Protein AF-A0A699XMM8-F1 (afdb_monomer_lite)

Organism: Tanacetum cinerariifolium (NCBI:txid118510)

Secondary structure (DSSP, 8-state):
----PPPPSS---PPPP------TT---TTSPPSSS---EE-TTTSS-EEGGG-SS------HHHHHHTT--SGGG-

Radius of gyration: 25.66 Å; chains: 1; bounding box: 28×44×75 Å

Structure (mmCIF, N/CA/C/O backbone):
data_AF-A0A699XMM8-F1
#
_entry.id   AF-A0A699XMM8-F1
#
loop_
_atom_site.group_PDB
_atom_site.id
_atom_site.type_symbol
_atom_site.label_atom_id
_atom_site.label_alt_id
_atom_site.label_comp_id
_atom_site.label_asym_id
_atom_site.label_entity_id
_atom_site.label_seq_id
_atom_site.pdbx_PDB_ins_code
_atom_site.Cartn_x
_atom_site.Cartn_y
_atom_site.Cartn_z
_atom_site.occupancy
_atom_site.B_iso_or_equiv
_atom_site.auth_seq_id
_atom_site.auth_comp_id
_atom_site.auth_asym_id
_atom_site.auth_atom_id
_atom_site.pdbx_PDB_model_num
ATOM 1 N N . THR A 1 1 ? 5.199 -30.714 -55.921 1.00 52.16 1 THR A N 1
ATOM 2 C CA . THR A 1 1 ? 4.894 -29.716 -56.964 1.00 52.16 1 THR A CA 1
ATOM 3 C C . THR A 1 1 ? 4.745 -28.370 -56.298 1.00 52.16 1 THR A C 1
ATOM 5 O O . THR A 1 1 ? 3.820 -28.208 -55.520 1.00 52.16 1 THR A O 1
ATOM 8 N N . TYR A 1 2 ? 5.699 -27.464 -56.501 1.00 42.97 2 TYR A N 1
ATOM 9 C CA . TYR A 1 2 ? 5.643 -26.090 -55.989 1.00 42.97 2 TYR A CA 1
ATOM 10 C C . TYR A 1 2 ? 5.253 -25.167 -57.146 1.00 42.97 2 TYR A C 1
ATOM 12 O O . TYR A 1 2 ? 5.730 -25.361 -58.263 1.00 42.97 2 TYR A O 1
ATOM 20 N N . SER A 1 3 ? 4.380 -24.197 -56.887 1.00 74.31 3 SER A N 1
ATOM 21 C CA . SER A 1 3 ? 4.009 -23.145 -57.835 1.00 74.31 3 SER A CA 1
ATOM 22 C C . SER A 1 3 ? 4.336 -21.801 -57.199 1.00 74.31 3 SER A C 1
ATOM 24 O O . SER A 1 3 ? 4.043 -21.584 -56.024 1.00 74.31 3 SER A O 1
ATOM 26 N N . LEU A 1 4 ? 4.991 -20.933 -57.967 1.00 53.91 4 LEU A N 1
ATOM 27 C CA . LEU A 1 4 ? 5.293 -19.564 -57.573 1.00 53.91 4 LEU A CA 1
ATOM 28 C C . LEU A 1 4 ? 4.175 -18.671 -58.108 1.00 53.91 4 LEU A C 1
ATOM 30 O O . LEU A 1 4 ? 3.996 -18.559 -59.320 1.00 53.91 4 LEU A O 1
ATOM 34 N N . ILE A 1 5 ? 3.422 -18.057 -57.202 1.00 72.50 5 ILE A N 1
ATOM 35 C CA . ILE A 1 5 ? 2.516 -16.956 -57.522 1.00 72.50 5 ILE A CA 1
ATOM 36 C C . ILE A 1 5 ? 3.287 -15.639 -57.393 1.00 72.50 5 ILE A C 1
ATOM 38 O O . ILE A 1 5 ? 4.077 -15.471 -56.464 1.00 72.50 5 ILE A O 1
ATOM 42 N N . ALA A 1 6 ? 3.091 -14.732 -58.352 1.00 63.59 6 ALA A N 1
ATOM 43 C CA . ALA A 1 6 ? 3.722 -13.416 -58.358 1.00 63.59 6 ALA A CA 1
ATOM 44 C C . ALA A 1 6 ? 3.376 -12.637 -57.077 1.00 63.59 6 ALA A C 1
ATOM 46 O O . ALA A 1 6 ? 2.214 -12.600 -56.664 1.00 63.59 6 ALA A O 1
ATOM 47 N N . ALA A 1 7 ? 4.386 -12.027 -56.451 1.00 65.81 7 ALA A N 1
ATOM 48 C CA . ALA A 1 7 ? 4.180 -11.144 -55.311 1.00 65.81 7 ALA A CA 1
ATOM 49 C C . ALA A 1 7 ? 3.404 -9.897 -55.778 1.00 65.81 7 ALA A C 1
ATOM 51 O O . ALA A 1 7 ? 3.728 -9.354 -56.832 1.00 65.81 7 ALA A O 1
ATOM 52 N N . PRO A 1 8 ? 2.365 -9.449 -55.053 1.00 65.69 8 PRO A N 1
ATOM 53 C CA . PRO A 1 8 ? 1.610 -8.265 -55.443 1.00 65.69 8 PRO A CA 1
ATOM 54 C C . PRO A 1 8 ? 2.532 -7.036 -55.467 1.00 65.69 8 PRO A C 1
ATOM 56 O O . PRO A 1 8 ? 3.092 -6.641 -54.448 1.00 65.69 8 PRO A O 1
ATOM 59 N N . GLU A 1 9 ? 2.692 -6.444 -56.650 1.00 67.62 9 GLU A N 1
ATOM 60 C CA . GLU A 1 9 ? 3.486 -5.236 -56.885 1.00 67.62 9 GLU A CA 1
ATOM 61 C C . GLU A 1 9 ? 2.686 -4.016 -56.383 1.00 67.62 9 GLU A C 1
ATOM 63 O O . GLU A 1 9 ? 1.883 -3.421 -57.103 1.00 67.62 9 GLU A O 1
ATOM 68 N N . GLY A 1 10 ? 2.845 -3.683 -55.103 1.00 68.38 10 GLY A N 1
ATOM 69 C CA . GLY A 1 10 ? 2.191 -2.550 -54.447 1.00 68.38 10 GLY A CA 1
ATOM 70 C C . GLY A 1 10 ? 2.474 -2.547 -52.947 1.00 68.38 10 GLY A C 1
ATOM 71 O O . GLY A 1 10 ? 2.647 -3.605 -52.346 1.00 68.38 10 GLY A O 1
ATOM 72 N N . VAL A 1 11 ? 2.564 -1.363 -52.331 1.00 67.12 11 VAL A N 1
ATOM 73 C CA . VAL A 1 11 ? 2.912 -1.223 -50.907 1.00 67.12 11 VAL A CA 1
ATOM 74 C C . VAL A 1 11 ? 1.868 -1.948 -50.052 1.00 67.12 11 VAL A C 1
ATOM 76 O O . VAL A 1 11 ? 0.726 -1.506 -49.941 1.00 67.12 11 VAL A O 1
ATOM 79 N N . MET A 1 12 ? 2.258 -3.071 -49.449 1.00 68.94 12 MET A N 1
ATOM 80 C CA . MET A 1 12 ? 1.409 -3.823 -48.532 1.00 68.94 12 MET A CA 1
ATOM 81 C C . MET A 1 12 ? 1.370 -3.081 -47.190 1.00 68.94 12 MET A C 1
ATOM 83 O O . MET A 1 12 ? 2.233 -3.263 -46.334 1.00 68.94 12 MET A O 1
ATOM 87 N N . ALA A 1 13 ? 0.397 -2.184 -47.035 1.00 72.25 13 ALA A N 1
ATOM 88 C CA . ALA A 1 13 ? 0.150 -1.490 -45.778 1.00 72.25 13 ALA A CA 1
ATOM 89 C C . ALA A 1 13 ? -0.550 -2.451 -44.807 1.00 72.25 13 ALA A C 1
ATOM 91 O O . ALA A 1 13 ? -1.721 -2.791 -44.980 1.00 72.25 13 ALA A O 1
ATOM 92 N N . LEU A 1 14 ? 0.190 -2.925 -43.806 1.00 82.06 14 LEU A N 1
ATOM 93 C CA . LEU A 1 14 ? -0.380 -3.689 -42.700 1.00 82.06 14 LEU A CA 1
ATOM 94 C C . LEU A 1 14 ? -1.257 -2.758 -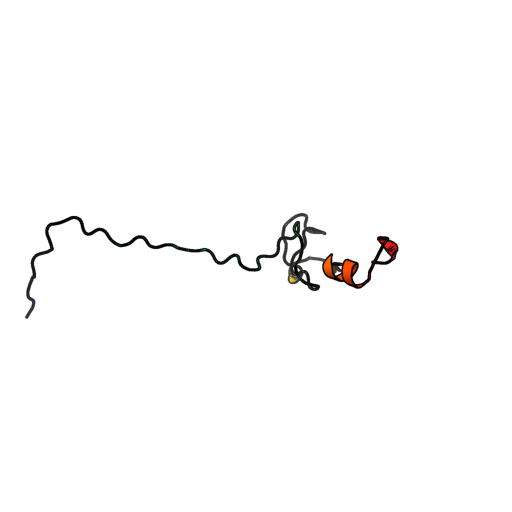41.844 1.00 82.06 14 LEU A C 1
ATOM 96 O O . LEU A 1 14 ? -0.891 -1.594 -41.662 1.00 82.06 14 LEU A O 1
ATOM 100 N N . PRO A 1 15 ? -2.397 -3.241 -41.318 1.00 81.56 15 PRO A N 1
ATOM 101 C CA . PRO A 1 15 ? -3.205 -2.454 -40.398 1.00 81.56 15 PRO A CA 1
ATOM 102 C C . PRO A 1 15 ? -2.393 -2.111 -39.147 1.00 81.56 15 PRO A C 1
ATOM 104 O O . PRO A 1 15 ? -1.564 -2.902 -38.688 1.00 81.56 15 PRO A O 1
ATOM 107 N N . GLU A 1 16 ? -2.635 -0.926 -38.595 1.00 83.75 16 GLU A N 1
ATOM 108 C CA . GLU A 1 16 ? -2.010 -0.517 -37.344 1.00 83.75 16 GLU A CA 1
ATOM 109 C C . GLU A 1 16 ? -2.438 -1.445 -36.198 1.00 83.75 16 GLU A C 1
ATOM 111 O O . GLU A 1 16 ? -3.612 -1.784 -36.044 1.00 83.75 16 GLU A O 1
ATOM 116 N N . THR A 1 17 ? -1.468 -1.871 -35.388 1.00 85.31 17 THR A N 1
ATOM 117 C CA . THR A 1 17 ? -1.729 -2.619 -34.156 1.00 85.31 17 THR A CA 1
ATOM 118 C C . THR A 1 17 ? -1.720 -1.632 -32.996 1.00 85.31 17 THR A C 1
ATOM 120 O O . THR A 1 17 ? -0.708 -0.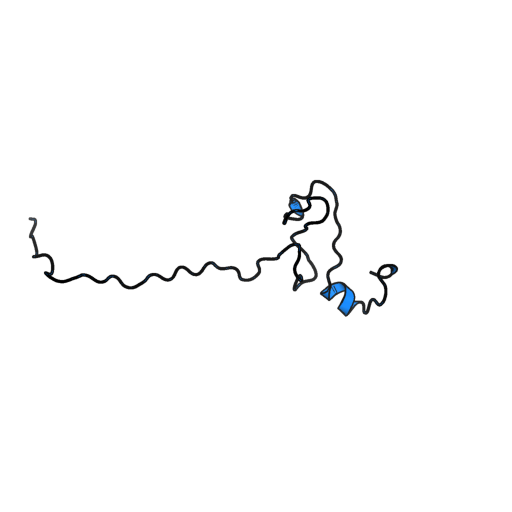987 -32.721 1.00 85.31 17 THR A O 1
ATOM 123 N N . SER A 1 18 ? -2.855 -1.514 -32.309 1.00 84.06 18 SER A N 1
ATOM 124 C CA . SER A 1 18 ? -2.960 -0.752 -31.066 1.00 84.06 18 SER A CA 1
ATOM 125 C C . SER A 1 18 ? -2.672 -1.681 -29.889 1.00 84.06 18 SER A C 1
ATOM 127 O O . SER A 1 18 ? -3.441 -2.605 -29.621 1.00 84.06 18 SER A O 1
ATOM 129 N N . ILE A 1 19 ? -1.559 -1.453 -29.185 1.00 83.56 19 ILE A N 1
ATOM 130 C CA . ILE A 1 19 ? -1.290 -2.114 -27.905 1.00 83.56 19 ILE A CA 1
ATOM 131 C C . ILE A 1 19 ? -1.789 -1.197 -26.792 1.00 83.56 19 ILE A C 1
ATOM 133 O O . ILE A 1 19 ? -1.177 -0.174 -26.493 1.00 83.56 19 ILE A O 1
ATOM 137 N N . GLN A 1 20 ? -2.902 -1.570 -26.171 1.00 83.31 20 GLN A N 1
ATOM 138 C CA . GLN A 1 20 ? -3.411 -0.893 -24.983 1.00 83.31 20 GLN A CA 1
ATOM 139 C C . GLN A 1 20 ? -2.836 -1.588 -23.747 1.00 83.31 20 GLN A C 1
ATOM 141 O O . GLN A 1 20 ? -3.108 -2.763 -23.497 1.00 83.31 20 GLN A O 1
ATOM 146 N N . GLY A 1 21 ? -2.015 -0.871 -22.977 1.00 78.06 21 GLY A N 1
ATOM 147 C CA . GLY A 1 21 ? -1.584 -1.331 -21.661 1.00 78.06 21 GLY A CA 1
ATOM 148 C C . GLY A 1 21 ? -2.761 -1.25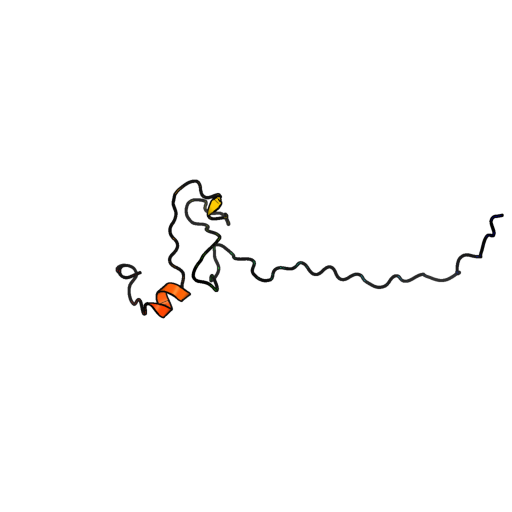6 -20.694 1.00 78.06 21 GLY A C 1
ATOM 149 O O . GLY A 1 21 ? -3.260 -0.169 -20.418 1.00 78.06 21 GLY A O 1
ATOM 150 N N . ARG A 1 22 ? -3.224 -2.400 -20.187 1.00 75.06 22 ARG A N 1
ATOM 151 C CA . ARG A 1 22 ? -4.299 -2.434 -19.190 1.00 75.06 22 ARG A CA 1
ATOM 152 C C . ARG A 1 22 ? -3.762 -1.896 -17.861 1.00 75.06 22 ARG A C 1
ATOM 154 O O . ARG A 1 22 ? -2.978 -2.571 -17.203 1.00 75.06 22 ARG A O 1
ATOM 161 N N . GLN A 1 23 ? -4.169 -0.683 -17.495 1.00 67.12 23 GLN A N 1
ATOM 162 C CA . GLN A 1 23 ? -3.863 -0.056 -16.200 1.00 67.12 23 GLN A CA 1
ATOM 163 C C . GLN A 1 23 ? -5.082 0.009 -15.269 1.00 67.12 23 GLN A C 1
ATOM 165 O O . GLN A 1 23 ? -4.979 0.574 -14.182 1.00 67.12 23 GLN A O 1
ATOM 170 N N . ASP A 1 24 ? -6.223 -0.567 -15.672 1.00 63.66 24 ASP A N 1
ATOM 171 C CA . ASP A 1 24 ? -7.433 -0.607 -14.848 1.00 63.66 24 ASP A CA 1
ATOM 172 C C . ASP A 1 24 ? -7.118 -1.236 -13.483 1.00 63.66 24 ASP A C 1
ATOM 174 O O . ASP A 1 24 ? -6.774 -2.419 -13.402 1.00 63.66 24 ASP A O 1
ATOM 178 N N . GLY A 1 25 ? -7.218 -0.435 -12.421 1.00 66.69 25 GLY A N 1
ATOM 179 C CA . GLY A 1 25 ? -6.969 -0.874 -11.048 1.00 66.69 25 GLY A CA 1
ATOM 180 C C . GLY A 1 25 ? -5.504 -0.862 -10.602 1.00 66.69 25 GLY A C 1
ATOM 181 O O . GLY A 1 25 ? -5.189 -1.483 -9.588 1.00 66.69 25 GLY A O 1
ATOM 182 N N . PHE A 1 26 ? -4.594 -0.181 -11.312 1.00 76.31 26 PHE A N 1
ATOM 183 C CA . PHE A 1 26 ? -3.251 0.054 -10.778 1.00 76.31 26 PHE A CA 1
ATOM 184 C C . PHE A 1 26 ? -3.314 1.025 -9.593 1.00 76.31 26 PHE A C 1
ATOM 186 O O . PHE A 1 26 ? -3.505 2.230 -9.759 1.00 76.31 26 PHE A O 1
ATOM 193 N N . GLU A 1 27 ? -3.138 0.490 -8.389 1.00 86.75 27 GLU A N 1
ATOM 194 C CA . GLU A 1 27 ? -3.062 1.283 -7.170 1.00 86.75 27 GLU A CA 1
ATOM 195 C C . GLU A 1 27 ? -1.681 1.940 -7.042 1.00 86.75 27 GLU A C 1
ATOM 197 O O . GLU A 1 27 ? -0.644 1.292 -7.198 1.00 86.75 27 GLU A O 1
ATOM 202 N N . SER A 1 28 ? -1.672 3.238 -6.741 1.00 89.69 28 SER A N 1
ATOM 203 C CA . SER A 1 28 ? -0.459 4.008 -6.460 1.00 89.69 28 SER A CA 1
ATOM 204 C C . SER A 1 28 ? -0.357 4.284 -4.968 1.00 89.69 28 SER A C 1
ATOM 206 O O . SER A 1 28 ? -1.309 4.776 -4.366 1.00 89.69 28 SER A O 1
ATOM 208 N N . ALA A 1 29 ? 0.825 4.071 -4.390 1.00 90.56 29 ALA A N 1
ATOM 209 C CA . ALA A 1 29 ? 1.098 4.363 -2.984 1.00 90.56 29 ALA A CA 1
ATOM 210 C C . ALA A 1 29 ? 0.913 5.839 -2.565 1.00 90.56 29 ALA A C 1
ATOM 212 O O . ALA A 1 29 ? 0.884 6.134 -1.370 1.00 90.56 29 ALA A O 1
ATOM 213 N N . TRP A 1 30 ? 0.833 6.768 -3.522 1.00 91.56 30 TRP A N 1
ATOM 214 C CA . TRP A 1 30 ? 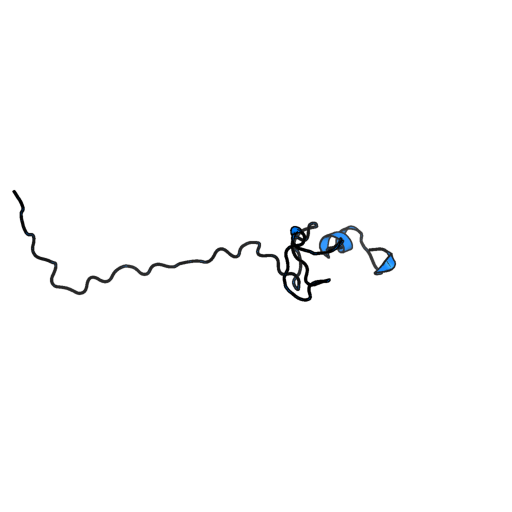0.611 8.198 -3.263 1.00 91.56 30 TRP A CA 1
ATOM 215 C C . TRP A 1 30 ? -0.786 8.678 -3.669 1.00 91.56 30 TRP A C 1
ATOM 217 O O . TRP A 1 30 ? -1.111 9.850 -3.477 1.00 91.56 30 TRP A O 1
ATOM 227 N N . GLY A 1 31 ? -1.590 7.803 -4.271 1.00 89.00 31 GLY A N 1
ATOM 228 C CA . GLY A 1 31 ? -2.926 8.125 -4.752 1.00 89.00 31 GLY A CA 1
ATOM 229 C C . GLY A 1 31 ? -4.039 7.730 -3.776 1.00 89.00 31 GLY A C 1
ATOM 230 O O . GLY A 1 31 ? -3.795 7.059 -2.775 1.00 89.00 31 GLY A O 1
ATOM 231 N N . PRO A 1 32 ? -5.290 8.139 -4.058 1.00 85.94 32 PRO A N 1
ATOM 232 C CA . PRO A 1 32 ? -6.472 7.501 -3.480 1.00 85.94 32 PRO A CA 1
ATOM 233 C C . PRO A 1 32 ? -6.486 5.991 -3.744 1.00 85.94 32 PRO A C 1
ATOM 235 O O . PRO A 1 32 ?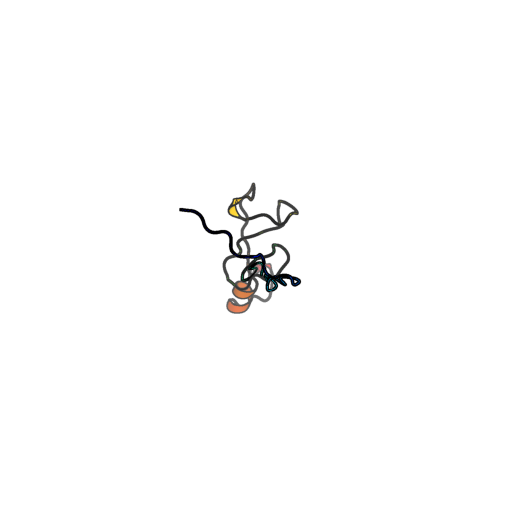 -6.353 5.574 -4.891 1.00 85.94 32 PRO A O 1
ATOM 238 N N . THR A 1 33 ? -6.782 5.199 -2.715 1.00 86.94 33 THR A N 1
ATOM 239 C CA . THR A 1 33 ? -7.312 3.840 -2.892 1.00 86.94 33 THR A CA 1
ATOM 240 C C . THR A 1 33 ? -8.831 3.930 -3.060 1.00 86.94 33 THR A C 1
ATOM 242 O O . THR A 1 33 ? -9.496 4.640 -2.305 1.00 86.94 33 THR A O 1
ATOM 245 N N . GLU A 1 34 ? -9.383 3.223 -4.046 1.00 84.75 34 GLU A N 1
ATOM 246 C CA . GLU A 1 34 ? -10.834 3.169 -4.314 1.00 84.75 34 GLU A CA 1
ATOM 247 C C . GLU A 1 34 ? -11.584 2.166 -3.425 1.00 84.75 34 GLU A C 1
ATOM 249 O O . GLU A 1 34 ? -12.801 2.046 -3.510 1.00 84.75 34 GLU A O 1
ATOM 254 N N . THR A 1 35 ? -10.854 1.408 -2.610 1.00 88.06 35 THR A N 1
ATOM 255 C CA . THR A 1 35 ? -11.387 0.343 -1.762 1.00 88.06 35 THR A CA 1
ATOM 256 C C . THR A 1 35 ? -10.880 0.474 -0.327 1.00 88.06 35 THR A C 1
ATOM 258 O O . THR A 1 35 ? -9.993 1.273 -0.020 1.00 88.06 35 THR A O 1
ATOM 261 N N . TYR A 1 36 ? -11.404 -0.372 0.560 1.00 91.19 36 TYR A N 1
ATOM 262 C CA . TYR A 1 36 ? -10.946 -0.481 1.945 1.00 91.19 36 TYR A CA 1
ATOM 263 C C . TYR A 1 36 ? -9.559 -1.108 2.090 1.00 91.19 36 TYR A C 1
ATOM 265 O O . TYR A 1 36 ? -8.893 -0.874 3.097 1.00 91.19 36 TYR A O 1
ATOM 273 N N . ALA A 1 37 ? -9.143 -1.930 1.124 1.00 91.44 37 ALA A N 1
ATOM 274 C CA . ALA A 1 37 ? -7.932 -2.731 1.203 1.00 91.44 37 ALA A CA 1
ATOM 275 C C . ALA A 1 37 ? -6.850 -2.136 0.299 1.00 91.44 37 ALA A C 1
ATOM 277 O O . ALA A 1 37 ? -6.841 -2.371 -0.907 1.00 91.44 37 ALA A O 1
ATOM 278 N N . ALA A 1 38 ? -5.928 -1.382 0.899 1.00 93.12 38 ALA A N 1
ATOM 279 C CA . ALA A 1 38 ? -4.768 -0.863 0.186 1.00 93.12 38 ALA A CA 1
ATOM 280 C C . ALA A 1 38 ? -3.727 -1.964 -0.063 1.00 93.12 38 ALA A C 1
ATOM 282 O O . ALA A 1 38 ? -3.391 -2.736 0.840 1.00 93.12 38 ALA A O 1
ATOM 283 N N . THR A 1 39 ? -3.186 -2.020 -1.277 1.00 93.12 39 THR A N 1
ATOM 284 C CA . THR A 1 39 ? -2.206 -3.034 -1.700 1.00 93.12 39 THR A CA 1
ATOM 285 C C . THR A 1 39 ? -0.780 -2.498 -1.798 1.00 93.12 39 THR A C 1
ATOM 287 O O . THR A 1 39 ? 0.165 -3.293 -1.842 1.00 93.12 39 THR A O 1
ATOM 290 N N . ARG A 1 40 ? -0.588 -1.170 -1.790 1.00 93.88 40 ARG A N 1
ATOM 291 C CA . ARG A 1 40 ? 0.730 -0.529 -1.924 1.00 93.88 40 ARG A CA 1
ATOM 292 C C . ARG A 1 40 ? 0.954 0.574 -0.899 1.00 93.88 40 ARG A C 1
ATOM 294 O O . ARG A 1 40 ? 0.021 1.191 -0.398 1.00 93.88 40 ARG A O 1
ATOM 301 N N . THR A 1 41 ? 2.219 0.810 -0.569 1.00 92.69 41 THR A N 1
ATOM 302 C CA . THR A 1 41 ? 2.641 1.826 0.393 1.00 92.69 41 THR A CA 1
ATOM 303 C C . THR A 1 41 ? 3.992 2.418 0.022 1.00 92.69 41 THR A C 1
ATOM 305 O O . THR A 1 41 ? 4.885 1.729 -0.468 1.00 92.69 41 THR A O 1
ATOM 308 N N . ALA A 1 42 ? 4.133 3.715 0.287 1.00 94.81 42 ALA A N 1
ATOM 309 C CA . ALA A 1 42 ? 5.402 4.431 0.251 1.00 94.81 42 ALA A CA 1
ATOM 310 C C . ALA A 1 42 ? 5.940 4.676 1.667 1.00 94.81 42 ALA A C 1
ATOM 312 O O . ALA A 1 42 ? 7.053 5.180 1.841 1.00 94.81 42 ALA A O 1
ATOM 313 N N . SER A 1 43 ? 5.164 4.327 2.698 1.00 90.88 43 SER A N 1
ATOM 314 C CA . SER A 1 43 ? 5.598 4.438 4.084 1.00 90.88 43 SER A CA 1
ATOM 315 C C . SER A 1 43 ? 6.619 3.346 4.398 1.00 90.88 43 SER A C 1
ATOM 317 O O . SER A 1 43 ? 6.490 2.202 3.973 1.00 90.88 43 SER A O 1
ATOM 319 N N . GLY A 1 44 ? 7.681 3.701 5.116 1.00 90.75 44 GLY A N 1
ATOM 320 C CA . GLY A 1 44 ? 8.774 2.784 5.458 1.00 90.75 44 GLY A CA 1
ATOM 321 C C . GLY A 1 44 ? 9.777 2.520 4.329 1.00 90.75 44 GLY A C 1
ATOM 322 O O . GLY A 1 44 ? 10.965 2.400 4.616 1.00 90.75 44 GLY A O 1
ATOM 323 N N . THR A 1 45 ? 9.346 2.500 3.066 1.00 92.50 45 THR A N 1
ATOM 324 C CA . THR A 1 45 ? 10.215 2.240 1.900 1.00 92.50 45 THR A CA 1
ATOM 325 C C . THR A 1 45 ? 10.584 3.506 1.127 1.00 92.50 45 THR A C 1
ATOM 327 O O . THR A 1 45 ? 11.619 3.538 0.467 1.00 92.50 45 THR A O 1
ATOM 330 N N . LYS A 1 46 ? 9.782 4.577 1.247 1.00 92.56 46 LYS A N 1
ATOM 331 C CA . LYS A 1 46 ? 9.883 5.831 0.468 1.00 92.56 46 LYS A CA 1
ATOM 332 C C . LYS A 1 46 ? 9.757 5.630 -1.047 1.00 92.56 46 LYS A C 1
ATOM 334 O O . LYS A 1 46 ? 10.091 6.525 -1.821 1.00 92.56 46 LYS A O 1
ATOM 339 N N . THR A 1 47 ? 9.260 4.475 -1.465 1.00 92.94 47 THR A N 1
ATOM 340 C CA . THR A 1 47 ? 9.081 4.068 -2.858 1.00 92.94 47 THR A CA 1
ATOM 341 C C . THR A 1 47 ? 7.748 3.359 -2.992 1.00 92.94 47 THR A C 1
ATOM 343 O O . THR A 1 47 ? 7.274 2.761 -2.033 1.00 92.94 47 THR A O 1
ATOM 346 N N . ASP A 1 48 ? 7.158 3.363 -4.181 1.00 91.69 48 ASP A N 1
ATOM 347 C CA . ASP A 1 48 ? 5.917 2.635 -4.438 1.00 91.69 48 ASP A CA 1
ATOM 348 C C . ASP A 1 48 ? 6.139 1.121 -4.305 1.00 91.69 48 ASP A C 1
ATOM 350 O O . ASP A 1 48 ? 6.707 0.484 -5.194 1.00 91.69 48 ASP A O 1
ATOM 354 N N . THR A 1 49 ? 5.765 0.553 -3.160 1.00 93.06 49 THR A N 1
ATOM 355 C CA . THR A 1 49 ? 6.104 -0.827 -2.778 1.00 93.06 49 THR A CA 1
ATOM 356 C C . THR A 1 49 ? 4.838 -1.590 -2.439 1.00 93.06 49 THR A C 1
ATOM 358 O O . THR A 1 49 ? 3.949 -1.043 -1.787 1.00 93.06 49 THR A O 1
ATOM 361 N N . ALA A 1 50 ? 4.724 -2.848 -2.869 1.00 93.50 50 ALA A N 1
ATOM 362 C CA . ALA A 1 50 ? 3.587 -3.666 -2.463 1.00 93.50 50 ALA A CA 1
ATOM 363 C C . ALA A 1 50 ? 3.627 -3.912 -0.945 1.00 93.50 50 ALA A C 1
ATOM 365 O O . ALA A 1 50 ? 4.699 -4.111 -0.373 1.00 93.50 50 ALA A O 1
ATOM 366 N N . LEU A 1 51 ? 2.469 -3.937 -0.279 1.00 92.44 51 LEU A N 1
ATOM 367 C CA . LEU A 1 51 ? 2.403 -4.160 1.173 1.00 92.44 51 LEU A CA 1
ATOM 368 C C . LEU A 1 51 ? 3.049 -5.494 1.576 1.00 92.44 51 LEU A C 1
ATOM 370 O O . LEU A 1 51 ? 3.682 -5.585 2.623 1.00 92.44 51 LEU A O 1
ATOM 374 N N . ILE A 1 52 ? 2.924 -6.512 0.718 1.00 93.88 52 ILE A N 1
ATOM 375 C CA . ILE A 1 52 ? 3.512 -7.844 0.920 1.00 93.88 52 ILE A CA 1
ATOM 376 C C . ILE A 1 52 ? 5.049 -7.846 0.855 1.00 93.88 52 ILE A C 1
ATOM 378 O O . ILE A 1 52 ? 5.678 -8.788 1.324 1.00 93.88 52 ILE A O 1
ATOM 382 N N . GLU A 1 53 ? 5.648 -6.801 0.282 1.00 94.00 53 GLU A N 1
ATOM 383 C CA . GLU A 1 53 ? 7.098 -6.613 0.152 1.00 94.00 53 GLU A CA 1
ATOM 384 C C . GLU A 1 53 ? 7.647 -5.645 1.212 1.00 94.00 53 GLU A C 1
ATOM 386 O O . GLU A 1 53 ? 8.853 -5.388 1.263 1.00 94.00 53 GLU A O 1
ATOM 391 N N . ALA A 1 54 ? 6.786 -5.086 2.071 1.00 92.50 54 ALA A N 1
ATOM 392 C CA . ALA A 1 54 ? 7.217 -4.177 3.118 1.00 92.50 54 ALA A CA 1
ATOM 393 C C . ALA A 1 54 ? 8.092 -4.921 4.149 1.00 92.50 54 ALA A C 1
ATOM 395 O O . ALA A 1 54 ? 7.721 -5.991 4.633 1.00 92.50 54 ALA A O 1
ATOM 396 N N . PRO A 1 55 ? 9.231 -4.345 4.575 1.00 92.69 55 PRO A N 1
ATOM 397 C CA . PRO A 1 55 ? 10.153 -5.011 5.503 1.00 92.69 55 PRO A CA 1
ATOM 398 C C . PRO A 1 55 ? 9.618 -5.089 6.944 1.00 92.69 55 PRO A C 1
ATOM 400 O O . PRO A 1 55 ? 10.278 -5.627 7.834 1.00 92.69 55 PRO A O 1
ATOM 403 N N . ARG A 1 56 ? 8.480 -4.442 7.214 1.00 92.31 56 ARG A N 1
ATOM 404 C CA . ARG A 1 56 ? 7.917 -4.167 8.539 1.00 92.31 56 ARG A CA 1
ATOM 405 C C . ARG A 1 56 ? 6.395 -4.228 8.439 1.00 92.31 56 ARG A C 1
ATOM 407 O O . ARG A 1 56 ? 5.843 -3.928 7.384 1.00 92.31 56 ARG A O 1
ATOM 414 N N . SER A 1 57 ? 5.723 -4.516 9.551 1.00 94.69 57 SER A N 1
ATOM 415 C CA . SER A 1 57 ? 4.261 -4.435 9.621 1.00 94.69 57 SER A CA 1
ATOM 416 C C . SER A 1 57 ? 3.779 -2.996 9.433 1.00 94.69 57 SER A C 1
ATOM 418 O O . SER A 1 57 ? 4.249 -2.087 10.122 1.00 94.69 57 SER A O 1
ATOM 420 N N . ILE A 1 58 ? 2.835 -2.805 8.512 1.00 92.69 58 ILE A N 1
ATOM 421 C CA . ILE A 1 58 ? 2.212 -1.520 8.188 1.00 92.69 58 ILE A CA 1
ATOM 422 C C . ILE A 1 58 ? 0.696 -1.724 8.162 1.00 92.69 58 ILE A C 1
ATOM 424 O O . ILE A 1 58 ? 0.211 -2.651 7.517 1.00 92.69 58 ILE A O 1
ATOM 428 N N . SER A 1 59 ? -0.035 -0.836 8.835 1.00 92.56 59 SER A N 1
ATOM 429 C CA . SER A 1 59 ? -1.495 -0.740 8.749 1.00 92.56 59 SER A CA 1
ATOM 430 C C . SER A 1 59 ? -1.863 0.516 7.968 1.00 92.56 59 SER A C 1
ATOM 432 O O . SER A 1 59 ? -1.274 1.573 8.196 1.00 92.56 59 SER A O 1
ATOM 434 N N . VAL A 1 60 ? -2.825 0.406 7.052 1.00 92.19 60 VAL A N 1
ATOM 435 C CA . VAL A 1 60 ? -3.287 1.525 6.222 1.00 92.19 60 VAL A CA 1
ATOM 436 C C . VAL A 1 60 ? -4.756 1.791 6.527 1.00 92.19 60 VAL A C 1
ATOM 438 O O . VAL A 1 60 ? -5.590 0.912 6.327 1.00 92.19 60 VAL A O 1
ATOM 441 N N . ALA A 1 61 ? -5.060 2.999 7.001 1.00 92.38 61 ALA A N 1
ATOM 442 C CA . ALA A 1 61 ? -6.425 3.506 7.090 1.00 92.38 61 ALA A CA 1
ATOM 443 C C . ALA A 1 61 ? -6.768 4.198 5.763 1.00 92.38 61 ALA A C 1
ATOM 445 O O . ALA A 1 61 ? -6.150 5.200 5.399 1.00 92.38 61 ALA A O 1
ATOM 446 N N . THR A 1 62 ? -7.700 3.627 5.002 1.00 93.31 62 THR A N 1
ATOM 447 C CA . THR A 1 62 ? -8.088 4.156 3.686 1.00 93.31 62 THR A CA 1
ATOM 448 C C . THR A 1 62 ? -9.110 5.277 3.822 1.00 93.31 62 THR A C 1
ATOM 450 O O . THR A 1 62 ? -9.867 5.347 4.790 1.00 93.31 62 THR A O 1
ATOM 453 N N . ARG A 1 63 ? -9.175 6.155 2.816 1.00 91.19 63 ARG A N 1
ATOM 454 C CA . ARG A 1 63 ? -10.120 7.279 2.834 1.00 91.19 63 ARG A CA 1
ATOM 455 C C . ARG A 1 63 ? -11.577 6.820 2.855 1.00 91.19 63 ARG A C 1
ATOM 457 O O . ARG A 1 63 ? -12.337 7.338 3.662 1.00 91.19 63 ARG A O 1
ATOM 464 N N . GLN A 1 64 ? -11.932 5.804 2.069 1.00 91.00 64 GLN A N 1
ATOM 465 C CA . GLN A 1 64 ? -13.281 5.234 2.097 1.00 91.00 64 GLN A CA 1
ATOM 466 C C . GLN A 1 64 ? -13.648 4.709 3.495 1.00 91.00 64 GLN A C 1
ATOM 468 O O . GLN A 1 64 ? -14.736 4.968 3.995 1.00 91.00 64 GLN A O 1
ATOM 473 N N . GLN A 1 65 ? -12.721 4.028 4.178 1.00 91.50 65 GLN A N 1
ATOM 474 C CA . GLN A 1 65 ? -12.967 3.546 5.537 1.00 91.50 65 GLN A CA 1
ATOM 475 C C . GLN A 1 65 ? -13.206 4.691 6.532 1.00 91.50 65 GLN A C 1
ATOM 477 O O . GLN A 1 65 ? -14.054 4.562 7.416 1.00 91.50 65 GLN A O 1
ATOM 482 N N . MET A 1 66 ? -12.454 5.787 6.419 1.00 92.44 66 MET A N 1
ATOM 483 C CA . MET A 1 66 ? -12.616 6.957 7.287 1.00 92.44 66 MET A CA 1
ATOM 484 C C . MET A 1 66 ? -13.943 7.681 7.038 1.00 92.44 66 MET A C 1
ATOM 486 O O . MET A 1 66 ? -14.602 8.080 8.000 1.00 92.44 66 MET A O 1
ATOM 490 N N . GLU A 1 67 ? -14.340 7.819 5.770 1.00 91.31 67 GLU A N 1
ATOM 491 C CA . GLU A 1 67 ? -15.611 8.425 5.355 1.00 91.31 67 GLU A CA 1
ATOM 492 C C . GLU A 1 67 ? -16.805 7.635 5.905 1.00 91.31 67 GLU A C 1
ATOM 494 O O . GLU A 1 67 ? -17.667 8.209 6.571 1.00 91.31 67 GLU A O 1
ATOM 499 N N . ASP A 1 68 ? -16.804 6.311 5.743 1.00 92.19 68 ASP A N 1
ATOM 500 C CA . ASP A 1 68 ? -17.885 5.440 6.219 1.00 92.19 68 ASP A CA 1
ATOM 501 C C . ASP A 1 68 ? -17.970 5.375 7.751 1.00 92.19 68 ASP A C 1
ATOM 503 O O . ASP A 1 68 ? -19.043 5.165 8.319 1.00 92.19 68 ASP A O 1
ATOM 507 N N . ARG A 1 69 ? -16.845 5.591 8.441 1.00 90.62 69 ARG A N 1
ATOM 508 C CA . ARG A 1 69 ? -16.794 5.722 9.905 1.00 90.62 69 ARG A CA 1
ATOM 509 C C . ARG A 1 69 ? -17.090 7.145 10.397 1.00 90.6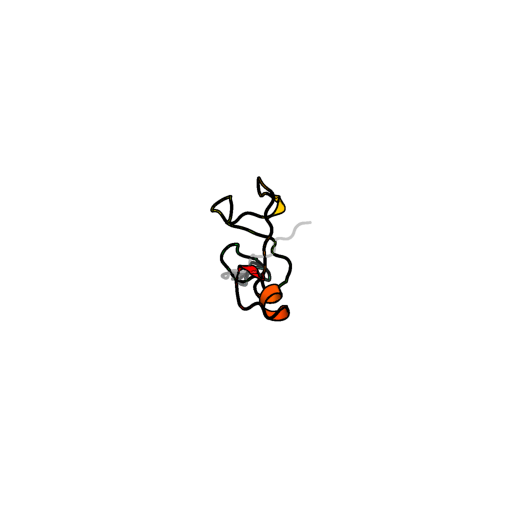2 69 ARG A C 1
ATOM 511 O O . ARG A 1 69 ? -17.137 7.345 11.608 1.00 90.62 69 ARG A O 1
ATOM 518 N N . ALA A 1 70 ? -17.296 8.112 9.498 1.00 90.38 70 ALA A N 1
ATOM 519 C CA . ALA A 1 70 ? -17.518 9.531 9.794 1.00 90.38 70 ALA A CA 1
ATOM 520 C C . ALA A 1 70 ? -16.445 10.161 10.709 1.00 90.38 70 ALA A C 1
ATOM 522 O O . ALA A 1 70 ? -16.743 11.039 11.527 1.00 90.38 70 ALA A O 1
ATOM 523 N N . VAL A 1 71 ? -15.195 9.712 10.564 1.00 90.94 71 VAL A N 1
ATOM 524 C CA . VAL A 1 71 ? -14.053 10.141 11.380 1.00 90.94 71 VAL A CA 1
ATOM 525 C C . VAL A 1 71 ? -13.770 11.629 11.160 1.00 90.94 71 VAL A C 1
ATOM 527 O O . VAL A 1 71 ? -13.631 12.077 10.025 1.00 90.94 71 VAL A O 1
ATOM 530 N N . GLN A 1 72 ? -13.669 12.394 12.250 1.00 88.75 72 GLN A N 1
ATOM 531 C CA . GLN A 1 72 ? -13.406 13.841 12.201 1.00 88.75 72 GLN A CA 1
ATOM 532 C C . GLN A 1 72 ? -11.955 14.195 12.550 1.00 88.75 72 GLN A C 1
ATOM 534 O O . GLN A 1 72 ? -11.466 15.245 12.140 1.00 88.75 72 GLN A O 1
ATOM 539 N N . ASN A 1 73 ? -11.265 13.317 13.286 1.00 89.75 73 ASN A N 1
ATOM 540 C CA . ASN A 1 73 ? -9.904 13.523 13.774 1.00 89.75 73 ASN A CA 1
ATOM 541 C C . ASN A 1 73 ? -9.039 12.286 13.520 1.00 89.75 73 ASN A C 1
ATOM 543 O O . ASN A 1 73 ? -9.543 11.169 13.465 1.00 89.75 73 ASN A O 1
ATOM 547 N N . LEU A 1 74 ? -7.722 12.476 13.416 1.00 85.50 74 LEU A N 1
ATOM 548 C CA . LEU A 1 74 ? -6.787 11.375 13.159 1.00 85.50 74 LEU A CA 1
ATOM 549 C C . LEU A 1 74 ? -6.742 10.345 14.298 1.00 85.50 74 LEU A C 1
ATOM 551 O O . LEU A 1 74 ? -6.522 9.171 14.031 1.00 85.50 74 LEU A O 1
ATOM 555 N N . ASP A 1 75 ? -6.972 10.766 15.541 1.00 89.00 75 ASP A N 1
ATOM 556 C CA . ASP A 1 75 ? -6.968 9.863 16.700 1.00 89.00 75 ASP A CA 1
ATOM 557 C C . ASP A 1 75 ? -8.132 8.855 16.684 1.00 89.00 75 ASP A C 1
ATOM 559 O O . ASP A 1 75 ? -8.031 7.785 17.282 1.00 89.00 75 ASP A O 1
ATOM 563 N N . ASP A 1 76 ? -9.222 9.179 15.982 1.00 80.44 76 ASP A N 1
ATOM 564 C CA . ASP A 1 76 ? -10.417 8.334 15.871 1.00 80.44 76 ASP A CA 1
ATOM 565 C C . ASP A 1 76 ? -10.348 7.362 14.671 1.00 80.44 76 ASP A C 1
ATOM 567 O O . ASP A 1 76 ? -11.245 6.523 14.491 1.00 80.44 76 ASP A O 1
ATOM 571 N N . ALA A 1 77 ? -9.314 7.496 13.830 1.00 77.12 77 ALA A N 1
ATOM 572 C CA . ALA A 1 77 ? -9.105 6.719 12.608 1.00 77.12 77 ALA A CA 1
ATOM 573 C C . ALA A 1 77 ? -8.576 5.308 12.901 1.00 77.12 77 ALA A C 1
ATOM 575 O O . ALA A 1 77 ? -7.557 5.159 13.603 1.00 77.12 77 ALA A O 1
#

Foldseek 3Di:
DDDDDDDPPDDPDDDDDDDDDPCVQVDFQPDADPDQDDQWHCPQVVDTGGCVPRPDDDDDGHPVNCVVVVPDDPVVD

pLDDT: mean 84.09, std 11.49, range [42.97, 94.81]

InterPro domains:
  IPR037066 TonB-dependent receptor, plug domain superfamily [G3DSA:2.170.130.10] (28-77)

Sequence (77 aa):
TYSLIAAPEGVMALPETSIQGRQDGFESAWGPTETYAATRTASGTKTDTALIEAPRSISVATRQQMEDRAVQNLDDA